Protein AF-A0A8S3GRN9-F1 (afdb_monomer_lite)

Radius of gyration: 15.23 Å; chains: 1; bounding box: 31×32×45 Å

Structure (mmCIF, N/CA/C/O backbone):
data_AF-A0A8S3GRN9-F1
#
_entry.id   AF-A0A8S3GRN9-F1
#
loop_
_atom_site.group_PDB
_atom_site.id
_atom_site.type_symbol
_atom_site.label_atom_id
_atom_site.label_alt_id
_atom_site.label_comp_id
_atom_site.label_asym_id
_atom_site.label_entity_id
_atom_site.label_seq_id
_atom_site.pdbx_PDB_ins_code
_atom_site.Cartn_x
_atom_site.Cartn_y
_atom_site.Cartn_z
_atom_site.occupancy
_atom_site.B_iso_or_equiv
_atom_site.auth_seq_id
_atom_site.auth_comp_id
_atom_site.auth_asym_id
_atom_site.auth_atom_id
_atom_site.pdbx_PDB_model_num
ATOM 1 N N . LEU A 1 1 ? -6.981 -4.051 -5.117 1.00 96.44 1 LEU A N 1
ATOM 2 C CA . LEU A 1 1 ? -7.206 -5.495 -4.883 1.00 96.44 1 LEU A CA 1
ATOM 3 C C . LEU A 1 1 ? -5.911 -6.221 -5.224 1.00 96.44 1 LEU A C 1
ATOM 5 O O . LEU A 1 1 ? -5.323 -5.862 -6.238 1.00 96.44 1 LEU A O 1
ATOM 9 N N . SER A 1 2 ? -5.448 -7.144 -4.385 1.00 98.44 2 SER A N 1
ATOM 10 C CA . SER A 1 2 ? -4.349 -8.068 -4.702 1.00 98.44 2 SER A CA 1
ATOM 11 C C . SER A 1 2 ? -4.847 -9.236 -5.562 1.00 98.44 2 SER A C 1
ATOM 13 O O . SER A 1 2 ? -6.055 -9.408 -5.745 1.00 98.44 2 SER A O 1
ATOM 15 N N . ARG A 1 3 ? -3.933 -10.058 -6.081 1.00 98.56 3 ARG A N 1
ATOM 16 C CA . ARG A 1 3 ? -4.267 -11.241 -6.891 1.00 98.56 3 ARG A CA 1
ATOM 17 C C . ARG A 1 3 ? -5.073 -12.286 -6.111 1.00 98.56 3 ARG A C 1
ATOM 19 O O . ARG A 1 3 ? -5.977 -12.906 -6.663 1.00 98.56 3 ARG A O 1
ATOM 26 N N . ASP A 1 4 ? -4.787 -12.431 -4.822 1.00 98.56 4 ASP A N 1
ATOM 27 C CA . ASP A 1 4 ? -5.459 -13.311 -3.857 1.00 98.56 4 ASP A CA 1
ATOM 28 C C . ASP A 1 4 ? -6.630 -12.625 -3.115 1.00 98.56 4 ASP A C 1
ATOM 30 O O . ASP A 1 4 ? -6.995 -12.995 -1.996 1.00 98.56 4 ASP A O 1
ATOM 34 N N . ASN A 1 5 ? -7.258 -11.640 -3.768 1.00 98.12 5 ASN A N 1
ATOM 35 C CA . ASN A 1 5 ? -8.509 -10.988 -3.363 1.00 98.12 5 ASN A CA 1
ATOM 36 C C . ASN A 1 5 ? -8.470 -10.203 -2.040 1.00 98.12 5 ASN A C 1
ATOM 38 O O . ASN A 1 5 ? -9.502 -10.021 -1.393 1.00 98.12 5 ASN A O 1
ATOM 42 N N . GLN A 1 6 ? -7.313 -9.669 -1.655 1.00 98.50 6 GLN A N 1
ATOM 43 C CA . GLN A 1 6 ? -7.188 -8.782 -0.498 1.00 98.50 6 GLN A CA 1
ATOM 44 C C . GLN A 1 6 ? -7.357 -7.316 -0.923 1.00 98.50 6 GLN A C 1
ATOM 46 O O . GLN A 1 6 ? -6.783 -6.845 -1.911 1.00 98.50 6 GLN A O 1
ATOM 51 N N . LEU A 1 7 ? -8.172 -6.556 -0.188 1.00 98.31 7 LEU A N 1
ATOM 52 C CA . LEU A 1 7 ? -8.328 -5.118 -0.418 1.00 98.31 7 LEU A CA 1
ATOM 53 C C . LEU A 1 7 ? -7.125 -4.382 0.171 1.00 98.31 7 LEU A C 1
ATOM 55 O O . LEU A 1 7 ? -6.923 -4.411 1.380 1.00 98.31 7 LEU A O 1
ATOM 59 N N . ILE A 1 8 ? -6.347 -3.719 -0.682 1.00 98.44 8 ILE A N 1
ATOM 60 C CA . ILE A 1 8 ? -5.109 -3.018 -0.319 1.00 98.44 8 ILE A CA 1
ATOM 61 C C . ILE A 1 8 ? -5.370 -1.515 -0.260 1.00 98.44 8 ILE A C 1
ATOM 63 O O . ILE A 1 8 ? -5.979 -0.964 -1.178 1.00 98.44 8 ILE A O 1
ATOM 67 N N . VAL A 1 9 ? -4.888 -0.857 0.794 1.00 97.88 9 VAL A N 1
ATOM 68 C CA . VAL A 1 9 ? -4.970 0.598 0.957 1.00 97.88 9 VAL A CA 1
ATOM 69 C C . VAL A 1 9 ? -3.777 1.247 0.261 1.00 97.88 9 VAL A C 1
ATOM 71 O O . VAL A 1 9 ? -2.650 1.218 0.751 1.00 97.88 9 VAL A O 1
ATOM 74 N N . ILE A 1 10 ? -4.031 1.825 -0.910 1.00 96.69 10 ILE A N 1
ATOM 75 C CA . ILE A 1 10 ? -3.037 2.500 -1.748 1.00 96.69 10 ILE A CA 1
ATOM 76 C C . ILE A 1 10 ? -3.742 3.516 -2.656 1.00 96.69 10 ILE A C 1
ATOM 78 O O . ILE A 1 10 ? -4.902 3.335 -3.019 1.00 96.69 10 ILE A O 1
ATOM 82 N N . HIS A 1 11 ? -3.061 4.610 -3.000 1.00 94.31 11 HIS A N 1
ATOM 83 C CA . HIS A 1 11 ? -3.662 5.698 -3.778 1.00 94.31 11 HIS A CA 1
ATOM 84 C C . HIS A 1 11 ? -3.669 5.453 -5.297 1.00 94.31 11 HIS A C 1
ATOM 86 O O . HIS A 1 11 ? -4.573 5.944 -5.969 1.00 94.31 11 HIS A O 1
ATOM 92 N N . ASP A 1 12 ? -2.709 4.678 -5.813 1.00 93.25 12 ASP A N 1
ATOM 93 C CA . ASP A 1 12 ? -2.587 4.299 -7.225 1.00 93.25 12 ASP A CA 1
ATOM 94 C C . ASP A 1 12 ? -2.686 2.770 -7.368 1.00 93.25 12 ASP A C 1
ATOM 96 O O . ASP A 1 12 ? -2.302 2.021 -6.472 1.00 93.25 12 ASP A O 1
ATOM 100 N N . ILE A 1 13 ? -3.132 2.282 -8.530 1.00 96.06 13 ILE A N 1
ATOM 101 C CA . ILE A 1 13 ? -3.123 0.839 -8.850 1.00 96.06 13 ILE A CA 1
ATOM 102 C C . ILE A 1 13 ? -1.723 0.299 -9.206 1.00 96.06 13 ILE A C 1
ATOM 104 O O . ILE A 1 13 ? -1.575 -0.889 -9.496 1.00 96.06 13 ILE A O 1
ATOM 108 N N . TYR A 1 14 ? -0.709 1.168 -9.182 1.00 96.81 14 TYR A N 1
ATOM 109 C CA . TYR A 1 14 ? 0.682 0.902 -9.547 1.00 96.81 14 TYR A CA 1
ATOM 110 C C . TYR A 1 14 ? 1.602 0.955 -8.328 1.00 96.81 14 TYR A C 1
ATOM 112 O O . TYR A 1 14 ? 1.380 1.740 -7.407 1.00 96.81 14 TYR A O 1
ATOM 120 N N . LEU A 1 15 ? 2.683 0.178 -8.365 1.00 97.69 15 LEU A N 1
ATOM 121 C CA . LEU A 1 15 ? 3.654 0.076 -7.272 1.00 97.69 15 LEU A CA 1
ATOM 122 C C . LEU A 1 15 ? 4.947 0.878 -7.521 1.00 97.69 15 LEU A C 1
ATOM 124 O O . LEU A 1 15 ? 5.639 1.233 -6.566 1.00 97.69 15 LEU A O 1
ATOM 128 N N . ASP A 1 16 ? 5.283 1.190 -8.774 1.00 96.31 16 ASP A N 1
ATOM 129 C CA . ASP A 1 16 ? 6.633 1.619 -9.181 1.00 96.31 16 ASP A CA 1
ATOM 130 C C . ASP A 1 16 ? 7.073 2.976 -8.606 1.00 96.31 16 ASP A C 1
ATOM 132 O O . ASP A 1 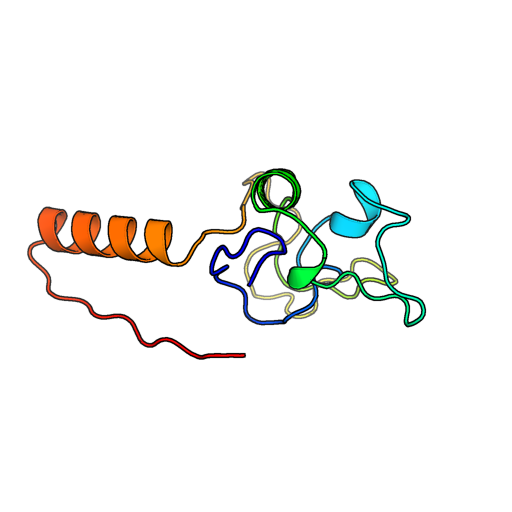16 ? 8.256 3.197 -8.370 1.00 96.31 16 ASP A O 1
ATOM 136 N N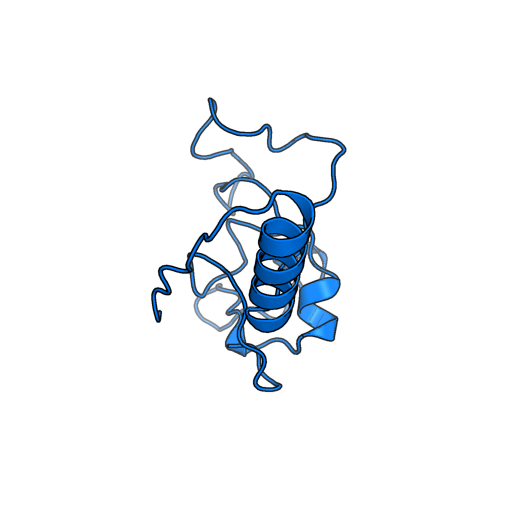 . GLY A 1 17 ? 6.134 3.902 -8.382 1.00 95.69 17 GLY A N 1
ATOM 137 C CA . GLY A 1 17 ? 6.425 5.256 -7.882 1.00 95.69 17 GLY A CA 1
ATOM 138 C C . GLY A 1 17 ? 6.311 5.420 -6.369 1.00 95.69 17 GLY A C 1
ATOM 139 O O . GLY A 1 17 ? 6.405 6.542 -5.873 1.00 95.69 17 GLY A O 1
ATOM 140 N N . VAL A 1 18 ? 6.024 4.335 -5.649 1.00 96.12 18 VAL A N 1
ATOM 141 C CA . VAL A 1 18 ? 5.675 4.364 -4.217 1.00 96.12 18 VAL A CA 1
ATOM 142 C C . VAL A 1 18 ? 6.301 3.218 -3.429 1.00 96.12 18 VAL A C 1
ATOM 144 O O . VAL A 1 18 ? 6.133 3.146 -2.216 1.00 96.12 18 VAL A O 1
ATOM 147 N N . SER A 1 19 ? 7.016 2.309 -4.091 1.00 96.31 19 SER A N 1
ATOM 148 C CA . SER A 1 19 ? 7.603 1.129 -3.464 1.00 96.31 19 SER A CA 1
ATOM 149 C C . SER A 1 19 ? 8.916 0.724 -4.125 1.00 96.31 19 SER A C 1
ATOM 151 O O . SER A 1 19 ? 9.273 1.229 -5.185 1.00 96.31 19 SER A O 1
ATOM 153 N N . ASN A 1 20 ? 9.613 -0.238 -3.530 1.00 95.94 20 ASN A N 1
ATOM 154 C CA . ASN A 1 20 ? 10.791 -0.882 -4.112 1.00 95.94 20 ASN A CA 1
ATOM 155 C C . ASN A 1 20 ? 10.457 -2.118 -4.980 1.00 95.94 20 ASN A C 1
ATOM 157 O O . ASN A 1 20 ? 11.270 -3.035 -5.089 1.00 95.94 20 ASN A O 1
ATOM 161 N N . VAL A 1 21 ? 9.275 -2.174 -5.606 1.00 97.50 21 VAL A N 1
ATOM 162 C CA . VAL A 1 21 ? 8.838 -3.329 -6.419 1.00 97.50 21 VAL A CA 1
ATOM 163 C C . VAL A 1 21 ? 9.830 -3.711 -7.521 1.00 97.50 21 VAL A C 1
ATOM 165 O O . VAL A 1 21 ? 10.064 -4.896 -7.732 1.00 97.50 21 VAL A O 1
ATOM 168 N N . ALA A 1 22 ? 10.471 -2.734 -8.168 1.00 96.00 22 ALA A N 1
ATOM 169 C CA . ALA A 1 22 ? 11.451 -2.987 -9.223 1.00 96.00 22 ALA A CA 1
ATOM 170 C C . ALA A 1 22 ? 12.724 -3.680 -8.699 1.00 96.00 22 ALA A C 1
ATOM 172 O O . ALA A 1 22 ? 13.389 -4.387 -9.449 1.00 96.00 22 ALA A O 1
ATOM 173 N N . GLU A 1 23 ? 13.053 -3.508 -7.414 1.00 95.88 23 GLU A N 1
ATOM 174 C CA . GLU A 1 23 ? 14.186 -4.177 -6.767 1.00 95.88 23 GLU A CA 1
ATOM 175 C C . GLU A 1 23 ? 13.818 -5.610 -6.355 1.00 95.88 23 GLU A C 1
ATOM 177 O O . GLU A 1 23 ? 14.589 -6.543 -6.572 1.00 95.88 23 GLU A O 1
ATOM 182 N N . ILE A 1 24 ? 12.627 -5.799 -5.772 1.00 97.88 24 ILE A N 1
ATOM 183 C CA . ILE A 1 24 ? 12.191 -7.097 -5.228 1.00 97.88 24 ILE A CA 1
ATOM 184 C C . ILE A 1 24 ? 11.655 -8.035 -6.324 1.00 97.88 24 ILE A C 1
ATOM 186 O O . ILE A 1 24 ? 11.815 -9.253 -6.228 1.00 97.88 24 ILE A O 1
ATOM 190 N N . PHE A 1 25 ? 11.037 -7.484 -7.372 1.00 97.75 25 PHE A N 1
ATOM 191 C CA . PHE A 1 25 ? 10.367 -8.215 -8.449 1.00 97.75 25 PHE A CA 1
ATOM 192 C C . PHE A 1 25 ? 10.636 -7.595 -9.843 1.00 97.75 25 PHE A C 1
ATOM 194 O O . PHE A 1 25 ? 9.696 -7.203 -10.538 1.00 97.75 25 PHE A O 1
ATOM 201 N N . PRO A 1 26 ? 11.898 -7.544 -10.314 1.00 95.25 26 PRO A N 1
ATOM 202 C CA . PRO A 1 26 ? 12.302 -6.782 -11.507 1.00 95.25 26 PRO A CA 1
ATOM 203 C C . PRO A 1 26 ? 11.605 -7.178 -12.821 1.00 95.25 26 PRO A C 1
ATOM 205 O O . PRO A 1 26 ? 11.486 -6.355 -13.720 1.00 95.25 26 PRO A O 1
ATOM 208 N N . ASN A 1 27 ? 11.123 -8.420 -12.938 1.00 94.81 27 ASN A N 1
ATOM 209 C CA . ASN A 1 27 ? 10.520 -8.961 -14.167 1.00 94.81 27 ASN A CA 1
ATOM 210 C C . ASN A 1 27 ? 9.013 -9.231 -14.026 1.00 94.81 27 ASN A C 1
ATOM 212 O O . ASN A 1 27 ? 8.468 -10.103 -14.701 1.00 94.81 27 ASN A O 1
ATOM 216 N N . ARG A 1 28 ? 8.350 -8.558 -13.079 1.00 96.56 28 ARG A N 1
ATOM 217 C CA . ARG A 1 28 ? 6.913 -8.733 -12.800 1.00 96.56 28 ARG A CA 1
ATOM 218 C C . ARG A 1 28 ? 6.057 -7.558 -13.265 1.00 96.56 28 ARG A C 1
ATOM 220 O O . ARG A 1 28 ? 4.861 -7.539 -12.989 1.00 96.56 28 ARG A O 1
ATOM 227 N N . ASN A 1 29 ? 6.644 -6.604 -13.979 1.00 96.50 29 ASN A N 1
ATOM 228 C CA . ASN A 1 29 ? 5.886 -5.567 -14.657 1.00 96.50 29 ASN A CA 1
ATOM 229 C C . ASN A 1 29 ? 5.182 -6.120 -15.906 1.00 96.50 29 ASN A C 1
ATOM 231 O O . ASN A 1 29 ? 5.580 -7.125 -16.499 1.00 96.50 29 ASN A O 1
ATOM 235 N N . ARG A 1 30 ? 4.102 -5.454 -16.314 1.00 97.44 30 ARG A N 1
ATOM 236 C CA . ARG A 1 30 ? 3.423 -5.749 -17.579 1.00 97.44 30 ARG A CA 1
ATOM 237 C C . ARG A 1 30 ? 4.207 -5.168 -18.758 1.00 97.44 30 ARG A C 1
ATOM 239 O O . ARG A 1 30 ? 5.140 -4.389 -18.587 1.00 97.44 30 ARG A O 1
ATOM 246 N N . SER A 1 31 ? 3.782 -5.489 -19.981 1.00 96.75 31 SER A N 1
ATOM 247 C CA . SER A 1 31 ? 4.406 -5.007 -21.228 1.00 96.75 31 SER A CA 1
ATOM 248 C C . SER A 1 31 ? 4.455 -3.480 -21.369 1.00 96.75 31 SER A 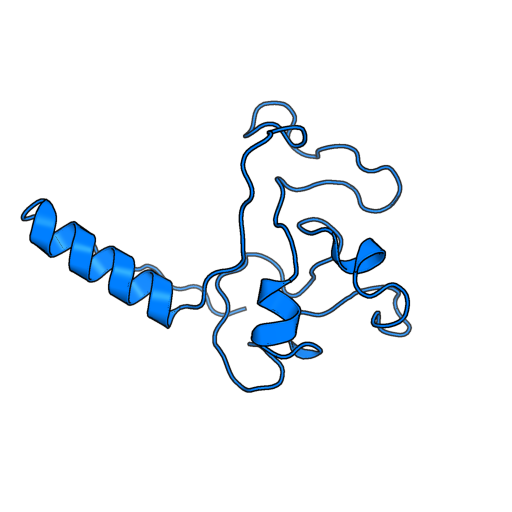C 1
ATOM 250 O O . SER A 1 31 ? 5.274 -2.963 -22.122 1.00 96.75 31 SER A O 1
ATOM 252 N N . ASN A 1 32 ? 3.607 -2.752 -20.639 1.00 95.12 32 ASN A N 1
ATOM 253 C CA . ASN A 1 32 ? 3.626 -1.291 -20.568 1.00 95.12 32 ASN A CA 1
ATOM 254 C C . ASN A 1 32 ? 4.625 -0.731 -19.536 1.00 95.12 32 ASN A C 1
ATOM 256 O O . ASN A 1 32 ? 4.679 0.481 -19.346 1.00 95.12 32 ASN A O 1
ATOM 260 N N . GLY A 1 33 ? 5.396 -1.592 -18.871 1.00 94.38 33 GLY A N 1
ATOM 261 C CA . GLY A 1 33 ? 6.444 -1.224 -17.924 1.00 94.38 33 GLY A CA 1
ATOM 262 C C . GLY A 1 33 ? 5.983 -1.031 -16.479 1.00 94.38 33 GLY A C 1
ATOM 263 O O . GLY A 1 33 ? 6.837 -0.791 -15.632 1.00 94.38 33 GLY A O 1
ATOM 264 N N . TYR A 1 34 ? 4.686 -1.166 -16.178 1.00 96.69 34 TYR A N 1
ATOM 265 C CA . TYR A 1 34 ? 4.143 -0.937 -14.834 1.00 96.69 34 TYR A CA 1
ATOM 266 C C . TYR A 1 34 ? 3.904 -2.222 -14.042 1.00 96.69 34 TYR A C 1
ATOM 268 O O . TYR A 1 34 ? 3.457 -3.237 -14.584 1.00 96.69 34 TYR A O 1
ATOM 276 N N . SER A 1 35 ? 4.125 -2.137 -12.734 1.00 98.12 35 SER A N 1
ATOM 277 C CA . SER A 1 35 ? 3.841 -3.187 -11.758 1.00 98.12 35 SER A CA 1
ATOM 278 C C . SER A 1 35 ? 2.489 -2.911 -11.093 1.00 98.12 35 SER A C 1
ATOM 280 O O . SER A 1 35 ? 2.362 -1.984 -10.289 1.00 98.12 35 SER A O 1
ATOM 282 N N . TYR A 1 36 ? 1.458 -3.690 -11.433 1.00 98.31 36 TYR A N 1
ATOM 283 C CA . TYR A 1 36 ? 0.101 -3.491 -10.911 1.00 98.31 36 TYR A CA 1
ATOM 284 C C . TYR A 1 36 ? -0.109 -4.249 -9.606 1.00 98.31 36 TYR A C 1
ATOM 286 O O . TYR A 1 36 ? 0.225 -5.423 -9.524 1.00 98.31 36 TYR A O 1
ATOM 294 N N . VAL A 1 37 ? -0.774 -3.633 -8.628 1.00 98.31 37 VAL A N 1
ATOM 295 C CA . VAL A 1 37 ? -1.097 -4.271 -7.334 1.00 98.31 37 VAL A CA 1
ATOM 296 C C . VAL A 1 37 ? -1.844 -5.602 -7.511 1.00 98.31 37 VAL A C 1
ATOM 298 O O . VAL A 1 37 ? -1.582 -6.555 -6.785 1.00 98.31 37 VAL A O 1
ATOM 301 N N . ILE A 1 38 ? -2.739 -5.685 -8.502 1.00 98.38 38 ILE A N 1
ATOM 302 C CA . ILE A 1 38 ? -3.560 -6.877 -8.776 1.00 98.38 38 ILE A CA 1
ATOM 303 C C . ILE A 1 38 ? -2.755 -8.082 -9.289 1.00 98.38 38 ILE A C 1
ATOM 305 O O . ILE A 1 38 ? -3.282 -9.187 -9.332 1.00 98.38 38 ILE A O 1
ATOM 309 N N . ASP A 1 39 ? -1.487 -7.894 -9.664 1.00 98.56 39 ASP A N 1
ATOM 310 C CA . ASP A 1 39 ? -0.625 -8.967 -10.175 1.00 98.56 39 ASP A CA 1
ATOM 311 C C . ASP A 1 39 ? 0.187 -9.671 -9.069 1.00 98.56 39 ASP A C 1
ATOM 313 O O . ASP A 1 39 ? 0.955 -10.595 -9.364 1.00 98.56 39 ASP A O 1
ATOM 317 N N . PHE A 1 40 ? 0.030 -9.250 -7.810 1.00 98.62 40 PHE A N 1
ATOM 318 C CA . PHE A 1 40 ? 0.772 -9.750 -6.649 1.00 98.62 40 PHE A CA 1
ATOM 319 C C . PHE A 1 40 ? -0.177 -10.265 -5.565 1.00 98.62 40 PHE A C 1
ATOM 321 O O . PHE A 1 40 ? -1.219 -9.654 -5.317 1.00 98.62 40 PHE A O 1
ATOM 328 N N . ASP A 1 41 ? 0.192 -11.362 -4.904 1.00 98.69 41 ASP A N 1
ATOM 329 C CA . ASP A 1 41 ? -0.502 -11.839 -3.695 1.00 98.69 41 ASP A CA 1
ATOM 330 C C . ASP A 1 41 ? -0.164 -10.948 -2.486 1.00 98.69 41 ASP A C 1
ATOM 332 O O . ASP A 1 41 ? 0.852 -10.245 -2.487 1.00 98.69 41 ASP A O 1
ATOM 336 N N . LEU A 1 42 ? -0.969 -10.991 -1.419 1.00 98.62 42 LEU A N 1
ATOM 337 C CA . LEU A 1 42 ? -0.731 -10.181 -0.217 1.00 98.62 42 LEU A CA 1
ATOM 338 C C . LEU A 1 42 ? 0.656 -10.431 0.397 1.0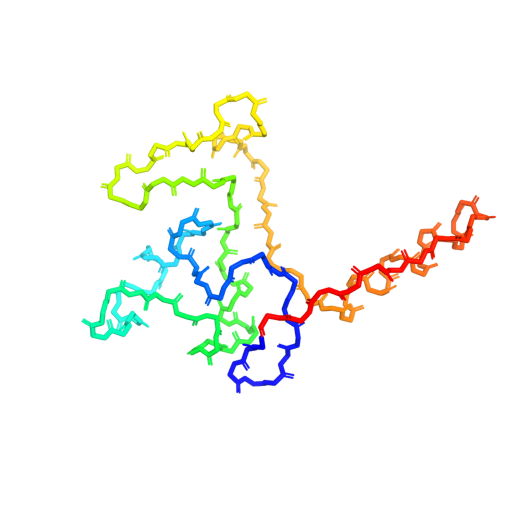0 98.62 42 LEU A C 1
ATOM 340 O O . LEU A 1 42 ? 1.336 -9.484 0.791 1.00 98.62 42 LEU A O 1
ATOM 344 N N . GLU A 1 43 ? 1.106 -11.684 0.435 1.00 98.31 43 GLU A N 1
ATOM 345 C CA . GLU A 1 43 ? 2.434 -12.034 0.956 1.00 98.31 43 GLU A CA 1
ATOM 346 C C . GLU A 1 43 ? 3.572 -11.476 0.084 1.00 98.31 43 GLU A C 1
ATOM 348 O O . GLU A 1 43 ? 4.618 -11.083 0.599 1.00 98.31 43 GLU A O 1
ATOM 353 N N . GLU A 1 44 ? 3.373 -11.360 -1.234 1.00 98.38 44 GLU A N 1
ATOM 354 C CA . GLU A 1 44 ? 4.329 -10.679 -2.116 1.00 98.38 44 GLU A CA 1
ATOM 355 C C . GLU A 1 44 ? 4.344 -9.169 -1.833 1.00 98.38 44 GLU A C 1
ATOM 357 O O . GLU A 1 44 ? 5.415 -8.576 -1.703 1.00 98.38 44 GLU A O 1
ATOM 362 N N . LEU A 1 45 ? 3.165 -8.558 -1.675 1.00 98.31 45 LEU A N 1
ATOM 363 C CA . LEU A 1 45 ? 3.012 -7.132 -1.372 1.00 98.31 45 LEU A CA 1
ATOM 364 C C . LEU A 1 45 ? 3.625 -6.748 -0.018 1.00 98.31 45 LEU A C 1
ATOM 366 O O . LEU A 1 45 ? 4.225 -5.681 0.101 1.00 98.31 45 LEU A O 1
ATOM 370 N N . ARG A 1 46 ? 3.543 -7.620 0.992 1.00 97.56 46 ARG A N 1
ATOM 371 C CA . ARG A 1 46 ? 4.140 -7.404 2.324 1.00 97.56 46 ARG A CA 1
ATOM 372 C C . ARG A 1 46 ? 5.668 -7.387 2.329 1.00 97.56 46 ARG A C 1
ATOM 374 O O . ARG A 1 46 ? 6.271 -6.848 3.257 1.00 97.56 46 ARG A O 1
ATOM 381 N N . ARG A 1 47 ? 6.307 -7.935 1.290 1.00 97.62 47 ARG A N 1
ATOM 382 C CA . ARG A 1 47 ? 7.766 -7.851 1.103 1.00 97.62 47 ARG A CA 1
ATOM 383 C C . ARG A 1 47 ? 8.222 -6.491 0.582 1.00 97.62 47 ARG A C 1
ATOM 385 O O . ARG A 1 47 ? 9.424 -6.234 0.559 1.00 97.62 47 ARG A O 1
ATOM 392 N N . LEU A 1 48 ? 7.293 -5.651 0.131 1.00 97.69 48 LEU A N 1
ATOM 393 C CA . LEU A 1 48 ? 7.604 -4.334 -0.399 1.00 97.69 48 LEU A CA 1
ATOM 394 C C . LEU A 1 48 ? 7.699 -3.307 0.725 1.00 97.69 48 LEU A C 1
ATOM 396 O O . LEU A 1 48 ? 6.865 -3.256 1.630 1.00 97.69 48 LEU A O 1
ATOM 400 N N . THR A 1 49 ? 8.691 -2.433 0.607 1.00 95.94 49 THR A N 1
ATOM 401 C CA . THR A 1 49 ? 8.790 -1.220 1.414 1.00 95.94 49 THR A CA 1
ATOM 402 C C . THR A 1 49 ? 8.138 -0.074 0.661 1.00 95.94 49 THR A C 1
ATOM 404 O O . THR A 1 49 ? 8.481 0.192 -0.493 1.00 95.94 49 THR A O 1
ATOM 407 N N . ILE A 1 50 ? 7.235 0.633 1.334 1.00 95.38 50 ILE A N 1
ATOM 408 C CA . ILE A 1 50 ? 6.567 1.826 0.818 1.00 95.38 50 ILE A CA 1
ATOM 409 C C . ILE A 1 50 ? 7.363 3.075 1.180 1.00 95.38 50 ILE A C 1
ATOM 411 O O . ILE A 1 50 ? 7.936 3.185 2.265 1.00 95.38 50 ILE A O 1
ATOM 415 N N . ARG A 1 51 ? 7.416 4.020 0.242 1.00 93.12 51 ARG A N 1
ATOM 416 C CA . ARG A 1 51 ? 8.111 5.302 0.383 1.00 93.12 51 ARG A CA 1
ATOM 417 C C . ARG A 1 51 ? 7.227 6.434 -0.130 1.00 93.12 51 ARG A C 1
ATOM 419 O O . ARG A 1 51 ? 6.288 6.207 -0.892 1.00 93.12 51 ARG A O 1
ATOM 426 N N . GLU A 1 52 ? 7.539 7.661 0.286 1.00 95.31 52 GLU A N 1
ATOM 427 C CA . GLU A 1 52 ? 6.929 8.859 -0.303 1.00 95.31 52 GLU A CA 1
ATOM 428 C C . GLU A 1 52 ? 7.132 8.859 -1.822 1.00 95.31 52 GLU A C 1
ATOM 430 O O . GLU A 1 52 ? 8.147 8.372 -2.329 1.00 95.31 52 GLU A O 1
ATOM 435 N N . ARG A 1 53 ? 6.149 9.404 -2.544 1.00 95.75 53 ARG A N 1
ATOM 436 C CA . ARG A 1 53 ? 6.063 9.297 -3.994 1.00 95.75 53 ARG A CA 1
ATOM 437 C C . ARG A 1 53 ? 7.330 9.829 -4.659 1.00 95.75 53 ARG A C 1
ATOM 439 O O . ARG A 1 53 ? 7.757 10.963 -4.414 1.00 95.75 53 ARG A O 1
ATOM 446 N N . PHE A 1 54 ? 7.883 9.037 -5.564 1.00 95.50 54 PHE A N 1
ATOM 447 C CA . PHE A 1 54 ? 9.092 9.364 -6.307 1.00 95.50 54 PHE A CA 1
ATOM 448 C C . PHE A 1 54 ? 8.916 9.085 -7.800 1.00 95.50 54 PHE A C 1
ATOM 450 O O . PHE A 1 54 ? 7.976 8.422 -8.240 1.00 95.50 54 PHE A O 1
ATOM 457 N N . ARG A 1 55 ? 9.814 9.647 -8.607 1.00 95.12 55 ARG A N 1
ATOM 458 C CA . ARG A 1 55 ? 9.898 9.383 -10.045 1.00 95.12 55 ARG A CA 1
ATOM 459 C C . ARG A 1 55 ? 10.657 8.068 -10.263 1.00 95.12 55 ARG A C 1
ATOM 461 O O . ARG A 1 55 ? 11.851 8.046 -9.969 1.00 95.12 55 ARG A O 1
ATOM 468 N N . PRO A 1 56 ? 10.039 7.011 -10.822 1.00 90.56 56 PRO A N 1
ATOM 469 C CA . PRO A 1 56 ? 10.689 5.700 -10.943 1.00 90.56 56 PRO A CA 1
ATOM 470 C C . PRO A 1 56 ? 12.015 5.728 -11.713 1.00 90.56 56 PRO A C 1
ATOM 472 O O . PRO A 1 56 ? 12.957 5.038 -11.349 1.00 90.56 56 PRO A O 1
ATOM 475 N N . PHE A 1 57 ? 12.115 6.576 -12.741 1.00 88.38 57 PHE A N 1
ATOM 476 C CA . PHE A 1 57 ? 13.296 6.655 -13.605 1.00 88.38 57 PHE A CA 1
ATOM 477 C C . PHE A 1 57 ? 14.569 7.148 -12.896 1.00 88.38 57 PHE A C 1
ATOM 479 O O . PHE A 1 57 ? 15.666 6.748 -13.267 1.00 88.38 57 PHE A O 1
ATOM 486 N N . ASN A 1 58 ? 14.448 8.039 -11.908 1.00 91.88 58 ASN A N 1
ATOM 487 C CA . ASN A 1 58 ? 15.610 8.678 -11.276 1.00 91.88 58 ASN A CA 1
ATOM 488 C C . ASN A 1 58 ? 15.545 8.724 -9.74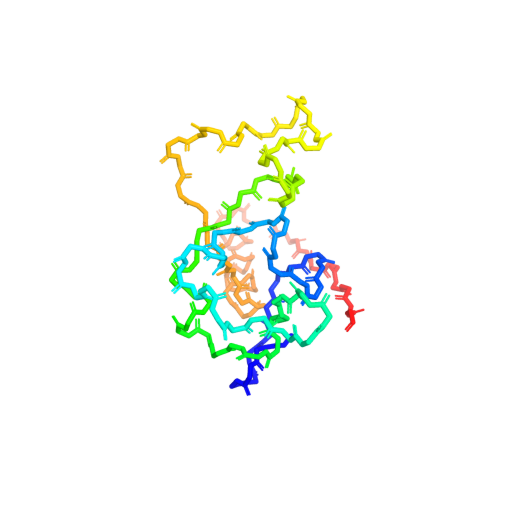2 1.00 91.88 58 ASN A C 1
ATOM 490 O O . ASN A 1 58 ? 16.350 9.414 -9.120 1.00 91.88 58 ASN A O 1
ATOM 494 N N . GLY A 1 59 ? 14.560 8.066 -9.128 1.00 91.94 59 GLY A N 1
ATOM 495 C CA . GLY A 1 59 ? 14.388 8.017 -7.675 1.00 91.94 59 GLY A CA 1
ATOM 496 C C . GLY A 1 59 ? 14.029 9.354 -7.017 1.00 91.94 59 GLY A C 1
ATOM 497 O O . GLY A 1 59 ? 13.963 9.432 -5.795 1.00 91.94 59 GLY A O 1
ATOM 498 N N . THR A 1 60 ? 13.806 10.426 -7.785 1.00 95.00 60 THR A N 1
ATOM 499 C CA . THR A 1 60 ? 13.620 11.764 -7.208 1.00 95.00 60 THR A CA 1
ATOM 500 C C . THR A 1 60 ? 12.247 11.879 -6.556 1.00 95.00 60 THR A C 1
ATOM 502 O O . THR A 1 60 ? 11.225 11.678 -7.219 1.00 95.00 60 THR A O 1
ATOM 505 N N . GLN A 1 61 ? 12.217 12.247 -5.275 1.00 96.31 61 GLN A N 1
ATOM 506 C CA . GLN A 1 61 ? 10.985 12.522 -4.535 1.00 96.31 61 GLN A CA 1
ATOM 507 C C . GLN A 1 61 ? 10.177 13.634 -5.221 1.00 96.31 61 GLN A C 1
ATOM 509 O O . GLN A 1 61 ? 10.705 14.696 -5.546 1.00 96.31 61 GLN A O 1
ATOM 514 N N . ILE A 1 62 ? 8.883 13.392 -5.446 1.00 96.62 62 ILE A N 1
ATOM 515 C CA . ILE A 1 62 ? 8.006 14.331 -6.163 1.00 96.62 62 ILE A CA 1
ATOM 516 C C . ILE A 1 62 ? 7.640 15.526 -5.279 1.00 96.62 62 ILE A C 1
ATOM 518 O O . ILE A 1 62 ? 7.552 16.651 -5.766 1.00 96.62 62 ILE A O 1
ATOM 522 N N . PHE A 1 63 ? 7.454 15.292 -3.979 1.00 96.31 63 PHE A N 1
ATOM 523 C CA . PHE A 1 63 ? 7.056 16.314 -3.014 1.00 96.31 63 PHE A CA 1
ATOM 524 C C . PHE A 1 63 ? 8.148 16.508 -1.952 1.00 96.31 63 PHE A C 1
ATOM 526 O O . PHE A 1 63 ? 8.083 15.873 -0.900 1.00 96.31 63 PHE A O 1
ATOM 533 N N . PRO A 1 64 ? 9.155 17.368 -2.188 1.00 94.81 64 PRO A N 1
ATOM 534 C CA . PRO A 1 64 ? 10.360 17.446 -1.352 1.00 94.81 64 PRO A CA 1
ATOM 535 C C . PRO A 1 64 ? 10.121 17.939 0.084 1.00 94.81 64 PRO A C 1
ATOM 537 O O . PRO A 1 64 ? 10.971 17.738 0.940 1.00 94.81 64 PRO A O 1
ATOM 540 N N . LEU A 1 65 ? 8.974 18.570 0.359 1.00 97.06 65 LEU A N 1
ATOM 541 C CA . LEU A 1 65 ? 8.606 19.064 1.695 1.00 97.06 65 LEU A CA 1
ATOM 542 C C . LEU A 1 65 ? 7.751 18.071 2.506 1.00 97.06 65 LEU A C 1
ATOM 544 O O . LEU A 1 65 ? 7.329 18.395 3.613 1.00 97.06 65 LEU A O 1
ATOM 548 N N . ARG A 1 66 ? 7.436 16.894 1.949 1.00 96.31 66 ARG A N 1
ATOM 549 C CA . ARG A 1 66 ? 6.711 15.824 2.654 1.00 96.31 66 ARG A CA 1
ATOM 550 C C . ARG A 1 66 ? 7.680 14.908 3.399 1.00 96.31 66 ARG A C 1
ATOM 552 O O . ARG A 1 66 ? 8.861 15.218 3.533 1.00 96.31 66 ARG A O 1
ATOM 559 N N . PHE A 1 67 ? 7.171 13.784 3.901 1.00 95.62 67 PHE A N 1
ATOM 560 C CA . PHE A 1 67 ? 7.969 12.825 4.647 1.00 95.62 67 PHE A CA 1
ATOM 561 C C . PHE A 1 67 ? 9.231 12.417 3.853 1.00 95.62 67 PHE A C 1
ATOM 563 O O . PHE A 1 67 ? 9.123 12.133 2.656 1.00 95.62 67 PHE A O 1
ATOM 570 N N . PRO A 1 68 ? 10.427 12.411 4.470 1.00 93.06 68 PRO A N 1
ATOM 571 C CA . PRO A 1 68 ? 11.669 12.157 3.746 1.00 93.06 68 PRO A CA 1
ATOM 572 C C . PRO A 1 68 ? 11.744 10.735 3.177 1.00 93.06 68 PRO A C 1
ATOM 574 O O . PRO A 1 68 ? 11.596 9.751 3.903 1.00 93.06 68 PRO A O 1
ATOM 577 N N . SER A 1 69 ? 12.045 10.616 1.883 1.00 87.38 69 SER A N 1
ATOM 578 C CA . SER A 1 69 ? 12.235 9.325 1.195 1.00 87.38 69 SER A CA 1
ATOM 579 C C . SER A 1 69 ? 13.452 8.523 1.678 1.00 87.38 69 SER A C 1
ATOM 581 O O . SER A 1 69 ? 13.488 7.309 1.491 1.00 87.38 69 SER A O 1
ATOM 583 N N . ASN A 1 70 ? 14.422 9.174 2.329 1.00 86.19 70 ASN A N 1
ATOM 584 C CA . ASN A 1 70 ? 15.617 8.560 2.919 1.00 86.19 70 ASN A CA 1
ATOM 585 C C . ASN A 1 70 ? 15.464 8.223 4.415 1.00 86.19 70 ASN A C 1
ATOM 587 O O . ASN A 1 70 ? 16.461 8.042 5.114 1.00 86.19 70 ASN A O 1
ATOM 591 N N . SER A 1 71 ? 14.232 8.178 4.924 1.00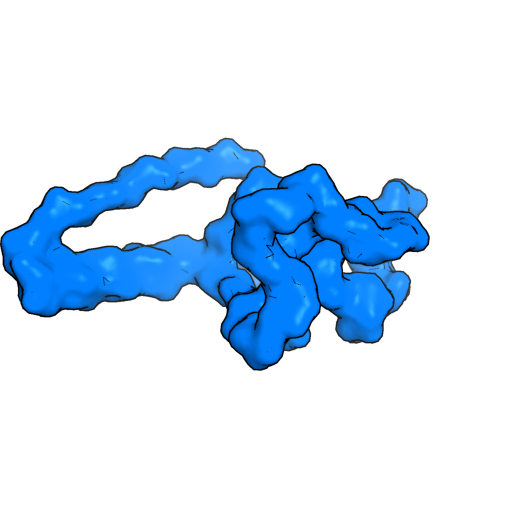 90.44 71 SER A N 1
ATOM 592 C CA . SER A 1 71 ? 13.966 7.791 6.308 1.00 90.44 71 SER A CA 1
ATOM 593 C C . SER A 1 71 ? 14.419 6.357 6.599 1.00 90.44 71 SER A C 1
ATOM 595 O O . SER A 1 71 ? 14.297 5.466 5.762 1.00 90.44 71 SER A O 1
ATOM 597 N N . VAL A 1 72 ? 14.889 6.127 7.826 1.00 91.88 72 VAL A N 1
ATOM 598 C CA . VAL A 1 72 ? 15.214 4.786 8.344 1.00 91.88 72 VAL A CA 1
ATOM 599 C C . VAL A 1 72 ? 13.967 3.981 8.731 1.00 91.88 72 VAL A C 1
ATOM 601 O O . VAL A 1 72 ? 14.059 2.786 9.003 1.00 91.88 72 VAL A O 1
ATOM 604 N N . ILE A 1 73 ? 12.798 4.628 8.785 1.00 94.00 73 ILE A N 1
ATOM 605 C CA . ILE A 1 73 ? 11.531 3.977 9.123 1.00 94.00 73 ILE A CA 1
ATOM 606 C C . ILE A 1 73 ? 11.031 3.191 7.911 1.00 94.00 73 ILE A C 1
ATOM 608 O O . ILE A 1 73 ? 10.936 3.721 6.805 1.00 94.00 73 ILE A O 1
ATOM 612 N N . THR A 1 74 ? 10.671 1.930 8.141 1.00 92.31 74 THR A N 1
ATOM 613 C CA . THR A 1 74 ? 10.064 1.072 7.121 1.00 92.31 74 THR A CA 1
ATOM 614 C C . THR A 1 74 ? 8.547 1.190 7.182 1.00 92.31 74 THR A C 1
ATOM 616 O O . THR A 1 74 ? 7.951 0.989 8.238 1.00 92.31 74 THR A O 1
ATOM 619 N N . PHE A 1 75 ? 7.929 1.486 6.040 1.00 95.19 75 PHE A N 1
ATOM 620 C CA . PHE A 1 75 ? 6.480 1.444 5.865 1.00 95.19 75 PHE A CA 1
ATOM 621 C C . PHE A 1 75 ? 6.104 0.268 4.972 1.00 95.19 75 PHE A C 1
ATOM 623 O O . PHE A 1 75 ? 6.845 -0.082 4.053 1.00 95.19 75 PHE A O 1
ATOM 630 N N . GLN A 1 76 ? 4.940 -0.316 5.226 1.00 94.94 76 GLN A N 1
ATOM 631 C CA . GLN A 1 76 ? 4.397 -1.442 4.472 1.00 94.94 76 GLN A CA 1
ATOM 632 C C . GLN A 1 76 ? 2.976 -1.120 4.012 1.00 94.94 76 GLN A C 1
ATOM 634 O O . GLN A 1 76 ? 2.321 -0.228 4.557 1.00 94.94 76 GLN A O 1
ATOM 639 N N . LEU A 1 77 ? 2.506 -1.846 2.999 1.00 96.44 77 LEU A N 1
ATOM 640 C CA . LEU A 1 77 ? 1.106 -1.786 2.592 1.00 96.44 77 LEU A CA 1
ATOM 641 C C . LEU A 1 77 ? 0.225 -2.402 3.673 1.00 96.44 77 LEU A C 1
ATOM 643 O O . LEU A 1 77 ? 0.530 -3.476 4.187 1.00 96.44 77 LEU A O 1
ATOM 647 N N . ALA A 1 78 ? -0.885 -1.732 3.958 1.00 97.50 78 ALA A N 1
ATOM 648 C CA . ALA A 1 78 ? -1.944 -2.260 4.798 1.00 97.50 78 ALA A CA 1
ATOM 649 C C . ALA A 1 78 ? -3.104 -2.749 3.929 1.00 97.50 78 ALA A C 1
ATOM 651 O O . ALA A 1 78 ? -3.426 -2.180 2.879 1.00 97.50 78 ALA A O 1
ATOM 652 N N . THR A 1 79 ? -3.775 -3.783 4.403 1.00 98.56 79 THR A N 1
ATOM 653 C CA . THR A 1 79 ? -5.101 -4.159 3.936 1.00 98.56 79 THR A CA 1
ATOM 654 C C . THR A 1 79 ? -6.157 -3.213 4.511 1.00 98.56 79 THR A C 1
ATOM 656 O O . THR A 1 79 ? -5.962 -2.539 5.531 1.00 98.56 79 THR A O 1
ATOM 659 N N . LEU A 1 80 ? -7.326 -3.177 3.873 1.00 98.44 80 LEU A N 1
ATOM 660 C CA . LEU A 1 80 ? -8.483 -2.472 4.416 1.00 98.44 80 LEU A CA 1
ATOM 661 C C . LEU A 1 80 ? -8.911 -3.072 5.765 1.00 98.44 80 LEU A C 1
ATOM 663 O O . LEU A 1 80 ? -9.272 -2.316 6.662 1.00 98.44 80 LEU A O 1
ATOM 667 N N . ASN A 1 81 ? -8.827 -4.398 5.934 1.00 98.25 81 ASN A N 1
ATOM 668 C CA . ASN A 1 81 ? -9.185 -5.052 7.195 1.00 98.25 81 ASN A CA 1
ATOM 669 C C . ASN A 1 81 ? -8.263 -4.614 8.345 1.00 98.25 81 ASN A C 1
ATOM 671 O O . ASN A 1 81 ? -8.754 -4.185 9.383 1.00 98.25 81 ASN A O 1
ATOM 675 N N . GLU A 1 82 ? -6.942 -4.603 8.133 1.00 98.44 82 GLU A N 1
ATOM 676 C CA . GLU A 1 82 ? -5.978 -4.095 9.127 1.00 98.44 82 GLU A CA 1
ATOM 677 C C . GLU A 1 82 ? -6.228 -2.616 9.461 1.00 98.44 82 GLU A C 1
ATOM 679 O O . GLU A 1 82 ? -6.131 -2.203 10.616 1.00 98.44 82 GLU A O 1
ATOM 684 N N . THR A 1 83 ? -6.604 -1.809 8.464 1.00 98.06 83 THR A N 1
ATOM 685 C CA . THR A 1 83 ? -6.938 -0.391 8.667 1.00 98.06 83 THR A CA 1
ATOM 686 C C . THR A 1 83 ? -8.210 -0.220 9.509 1.00 98.06 83 THR A C 1
ATOM 688 O O . THR A 1 83 ? -8.263 0.650 10.381 1.00 98.06 83 THR A O 1
ATOM 691 N N . ILE A 1 84 ? -9.227 -1.059 9.286 1.00 98.31 84 ILE A N 1
ATOM 692 C CA . ILE A 1 84 ? -10.454 -1.091 10.094 1.00 98.31 84 ILE A CA 1
ATOM 693 C C . ILE A 1 84 ? -10.131 -1.517 11.529 1.00 98.31 84 ILE A C 1
ATOM 695 O O . ILE A 1 84 ? -10.569 -0.857 12.470 1.00 98.31 84 ILE A O 1
ATOM 699 N N . GLU A 1 85 ? -9.337 -2.572 11.714 1.00 98.31 85 GLU A N 1
ATOM 700 C CA . GLU A 1 85 ? -8.928 -3.042 13.042 1.00 98.31 85 GLU A CA 1
ATOM 701 C C . GLU A 1 85 ? -8.155 -1.965 13.815 1.00 98.31 85 GLU A C 1
ATOM 703 O O . GLU A 1 85 ? -8.468 -1.700 14.980 1.00 98.31 85 GLU A O 1
ATOM 708 N N . LEU A 1 86 ? -7.218 -1.273 13.155 1.00 98.06 86 LEU A N 1
ATOM 709 C CA . LEU A 1 86 ? -6.491 -0.144 13.736 1.00 98.06 86 LEU A CA 1
ATOM 710 C C . LEU A 1 86 ? -7.447 0.972 14.178 1.00 98.06 86 LEU A C 1
ATOM 712 O O . LEU A 1 86 ? -7.338 1.469 15.300 1.00 98.06 86 LEU A O 1
ATOM 716 N N . LEU A 1 87 ? -8.403 1.352 13.325 1.00 98.00 87 LEU A N 1
ATOM 717 C CA . LEU A 1 87 ? -9.392 2.380 13.645 1.00 98.00 87 LEU A CA 1
ATOM 718 C C . LEU A 1 87 ? -10.259 1.984 14.846 1.00 98.00 87 LEU A C 1
ATOM 720 O O . LEU A 1 87 ? -10.479 2.805 15.737 1.00 98.00 87 LEU A O 1
ATOM 724 N N . LEU A 1 88 ? -10.754 0.745 14.882 1.00 98.00 88 LEU A N 1
ATOM 725 C CA . LEU A 1 88 ? -11.589 0.247 15.977 1.00 98.00 88 LEU A CA 1
ATOM 726 C C . LEU A 1 88 ? -10.814 0.219 17.299 1.00 98.00 88 LEU A C 1
ATOM 728 O O . LEU A 1 88 ? -11.325 0.686 18.322 1.00 98.00 88 LEU A O 1
ATOM 732 N N . GLY A 1 89 ? -9.566 -0.260 17.277 1.00 98.25 89 GLY A N 1
ATOM 733 C CA . GLY A 1 89 ? -8.673 -0.236 18.434 1.00 98.25 89 GLY A CA 1
ATOM 734 C C . GLY A 1 89 ? -8.400 1.188 18.921 1.00 98.25 89 GLY A C 1
ATOM 735 O O . GLY A 1 89 ? -8.500 1.468 20.116 1.00 98.25 89 GLY A O 1
ATOM 736 N N . PHE A 1 90 ? -8.142 2.111 17.995 1.00 98.25 90 PHE A N 1
ATOM 737 C CA . PHE A 1 90 ? -7.905 3.518 18.305 1.00 98.25 90 PHE A CA 1
ATOM 738 C C . PHE A 1 90 ? -9.143 4.205 18.889 1.00 98.25 90 PHE A C 1
ATOM 740 O O . PHE A 1 90 ? -9.048 4.880 19.912 1.00 98.25 90 PHE A O 1
ATOM 747 N N . ASN A 1 91 ? -10.320 3.984 18.301 1.00 98.38 91 ASN A N 1
ATOM 748 C CA . ASN A 1 91 ? -11.588 4.493 18.821 1.00 98.38 91 ASN A CA 1
ATOM 749 C C . ASN A 1 91 ? -11.833 4.008 20.256 1.00 98.38 91 ASN A C 1
ATOM 751 O O . ASN A 1 91 ? -12.157 4.818 21.126 1.00 98.38 91 ASN A O 1
ATOM 755 N N . ARG A 1 92 ? -11.598 2.716 20.527 1.00 98.25 92 ARG A N 1
ATOM 756 C CA . ARG A 1 92 ? -11.701 2.146 21.877 1.00 98.25 92 ARG A CA 1
ATOM 757 C C . ARG A 1 92 ? -10.704 2.781 22.847 1.00 98.25 92 ARG A C 1
ATOM 759 O O . ARG A 1 92 ? -11.096 3.144 23.950 1.00 98.25 92 ARG A O 1
ATOM 766 N N . ALA A 1 93 ? -9.440 2.913 22.451 1.00 98.56 93 ALA A N 1
ATOM 767 C CA . ALA A 1 93 ? -8.380 3.437 23.311 1.00 98.56 93 ALA A CA 1
ATOM 768 C C . ALA A 1 93 ? -8.556 4.927 23.640 1.00 98.56 93 ALA A C 1
ATOM 770 O O . ALA A 1 93 ? -8.215 5.355 24.738 1.00 98.56 93 ALA A O 1
ATOM 771 N N . THR A 1 94 ? -9.094 5.720 22.707 1.00 98.25 94 THR A N 1
ATOM 772 C CA . THR A 1 94 ? -9.254 7.171 22.894 1.00 98.25 94 THR A CA 1
ATOM 773 C C . THR A 1 94 ? -10.665 7.597 23.299 1.00 98.25 94 THR A C 1
ATOM 775 O O . THR A 1 94 ? -10.885 8.784 23.521 1.00 98.25 94 THR A O 1
ATOM 778 N N . GLY A 1 95 ? -11.640 6.681 23.316 1.00 97.88 95 GLY A N 1
ATOM 779 C CA . GLY A 1 95 ? -13.058 7.001 23.535 1.00 97.88 95 GLY A CA 1
ATOM 780 C C . GLY A 1 95 ? -13.675 7.893 22.449 1.00 97.88 95 GLY A C 1
ATOM 781 O O . GLY A 1 95 ? -14.692 8.536 22.684 1.00 97.88 95 GLY A O 1
ATOM 782 N N . GLN A 1 96 ? -13.054 7.965 21.268 1.00 96.94 96 GLN A N 1
ATOM 783 C CA . GLN A 1 96 ? -13.537 8.786 20.152 1.00 96.94 96 GLN A CA 1
ATOM 784 C C . GLN A 1 96 ? -14.221 7.903 19.107 1.00 96.94 96 GLN A C 1
ATOM 786 O O . GLN A 1 96 ? -13.929 6.714 19.009 1.00 96.94 96 GLN A O 1
ATOM 791 N N . GLN A 1 97 ? -15.103 8.491 18.298 1.00 95.62 97 GLN A N 1
ATOM 792 C CA . GLN A 1 97 ? -15.808 7.798 17.218 1.00 95.62 97 GLN A CA 1
ATOM 793 C C . GLN A 1 97 ? -15.418 8.376 15.860 1.00 95.62 97 GLN A C 1
ATOM 795 O O . GLN A 1 97 ? -16.051 9.293 15.343 1.00 95.62 97 GLN A O 1
ATOM 800 N N . ARG A 1 98 ? -14.347 7.834 15.284 1.00 96.50 98 ARG A N 1
ATOM 801 C CA . ARG A 1 98 ? -13.895 8.169 13.929 1.00 96.50 98 ARG A CA 1
ATOM 802 C C . ARG A 1 98 ? -14.416 7.141 12.925 1.00 96.50 98 ARG A C 1
ATOM 804 O O . ARG A 1 98 ? -14.614 5.981 13.286 1.00 96.50 98 ARG A O 1
ATOM 811 N N . GLN A 1 99 ? -14.614 7.571 11.681 1.00 96.50 99 GLN A N 1
ATOM 812 C CA . GLN A 1 99 ? -15.138 6.763 10.573 1.00 96.50 99 GLN A CA 1
ATOM 813 C C . GLN A 1 99 ? -14.164 6.774 9.387 1.00 96.50 99 GLN A C 1
ATOM 815 O O . GLN A 1 99 ? -13.277 7.627 9.321 1.00 96.50 99 GLN A O 1
ATOM 820 N N . LEU A 1 100 ? -14.335 5.834 8.453 1.00 96.50 100 LEU A N 1
ATOM 821 C CA . LEU A 1 100 ? -13.547 5.761 7.221 1.00 96.50 100 LEU A CA 1
ATOM 822 C C . LEU A 1 100 ? -14.291 6.422 6.060 1.00 96.50 100 LEU A C 1
ATOM 824 O O . LEU A 1 100 ? -15.476 6.173 5.853 1.00 96.50 100 LEU A O 1
ATOM 828 N N . LEU A 1 101 ? -13.557 7.192 5.261 1.00 97.69 101 LEU A N 1
ATOM 829 C CA . LEU A 1 101 ? -13.951 7.559 3.905 1.00 97.69 101 LEU A CA 1
ATOM 830 C C . LEU A 1 101 ? -13.169 6.659 2.946 1.00 97.69 101 LEU A C 1
ATOM 832 O O . LEU A 1 101 ? -11.946 6.765 2.869 1.00 97.69 101 LEU A O 1
ATOM 836 N N . ILE A 1 102 ? -13.864 5.753 2.260 1.00 96.88 102 ILE A N 1
ATOM 837 C CA . ILE A 1 102 ? -13.242 4.766 1.372 1.00 96.88 102 ILE A CA 1
ATOM 838 C C . ILE A 1 102 ? -13.450 5.197 -0.077 1.00 96.88 102 ILE A C 1
ATOM 840 O O . ILE A 1 102 ? -14.582 5.385 -0.517 1.00 96.88 102 ILE A O 1
ATOM 844 N N . GLU A 1 103 ? -12.352 5.317 -0.819 1.00 98.00 103 GLU A N 1
ATOM 845 C CA . GLU A 1 103 ? -12.362 5.523 -2.265 1.00 98.00 103 GLU A CA 1
ATOM 846 C C . GLU A 1 103 ? -12.073 4.193 -2.972 1.00 98.00 103 GLU A C 1
ATOM 848 O O . GLU A 1 103 ? -11.079 3.529 -2.671 1.00 98.00 103 GLU A O 1
ATOM 853 N N . ILE A 1 104 ? -12.935 3.807 -3.915 1.00 96.38 104 ILE A N 1
ATOM 854 C CA . ILE A 1 104 ? -12.714 2.649 -4.787 1.00 96.38 104 ILE A CA 1
ATOM 855 C C . ILE A 1 104 ? -11.992 3.139 -6.043 1.00 96.38 104 ILE A C 1
ATOM 857 O O . ILE A 1 104 ? -12.424 4.112 -6.660 1.00 96.38 104 ILE A O 1
ATOM 861 N N . LYS A 1 105 ? -10.895 2.467 -6.388 1.00 93.25 105 LYS A N 1
ATOM 862 C CA . LYS A 1 105 ? -10.086 2.728 -7.583 1.00 93.25 105 LYS A CA 1
ATOM 863 C C . LYS A 1 105 ? -10.445 1.759 -8.699 1.00 93.25 105 LYS A C 1
ATOM 865 O O . LYS A 1 105 ? -10.665 0.569 -8.373 1.00 93.25 105 LYS A O 1
#

InterPro domains:
  IPR017946 PLC-like phosphodiesterase, TIM beta/alpha-barrel domain superfamily [G3DSA:3.20.20.190] (1-105)
  IPR017946 PLC-like phosphodiesterase, TIM beta/alpha-barrel domain superfamily [SSF51695] (1-105)
  IPR030395 Glycerophosphodiester phosphodiesterase domain [PF03009] (1-85)
  IPR030395 Glycerophosphodiester phosphodiesterase domain [PS51704] (1-105)

Organism: NCBI:txid392030

pLDDT: mean 96.32, std 2.45, range [86.19, 98.69]

Foldseek 3Di:
DALQPFAWDDDDQFAQFWKPCCVLPVPQADPVRTHGRHSHDPVSQQVIFTFAGADNVPRHHPDPPDDDRPDPDTDGIDTPVVVVVVQVVVCVVVVHDDDDDDDDD

Sequence (105 aa):
LSRDNQLIVIHDIYLDGVSNVAEIFPNRNRSNGYSYVIDFDLEELRRLTIRERFRPFNGTQIFPLRFPSNSVITFQLATLNETIELLLGFNRATGQQRQLLIEIK

Secondary structure (DSSP, 8-state):
--TTSPPEE-SSSBSTTTBSHHHH-TT-S-TTS--BGGGS-HHHHHTPPB-S-B-TTT--BS-TTSS-TT-S--B-PEEHHHHHHHHHHHHHHHT------PPP-